Protein AF-A0A8I2BCW1-F1 (afdb_monomer)

Solvent-accessible surface area (backbone atoms only — not comparable to full-atom values): 5059 Å² total; per-residue (Å²): 134,85,76,57,66,65,61,54,48,44,51,50,25,54,53,48,24,40,54,22,32,44,50,25,45,56,21,57,77,67,67,44,91,59,30,64,61,27,36,51,49,27,52,48,28,32,61,78,42,66,46,81,62,25,72,62,55,39,41,51,55,42,24,74,77,39,60,87,50,50,87,44,47,67,57,51,51,48,51,35,54,48,51,28,59,76,68,76,47,81,75,44,126

Secondary structure (DSSP, 8-state):
-PPPHHHHHHHHHHHHHHHHHHHHHHHHHTT-TTHHHHHHHHHHHHHHTT--S-HHHHHHHHHHH-GGGGGGHHHHHHHHHHHHHHHT-----

pLDDT: mean 92.44, std 8.01, range [57.47, 98.38]

Structure (mmCIF, N/CA/C/O backbone):
data_AF-A0A8I2BCW1-F1
#
_entry.id   AF-A0A8I2BCW1-F1
#
loop_
_atom_site.group_PDB
_atom_site.id
_atom_site.type_symbol
_atom_site.label_atom_id
_atom_site.label_alt_id
_atom_site.label_comp_id
_atom_site.label_asym_id
_atom_site.label_entity_id
_atom_site.label_seq_id
_atom_site.pdbx_PDB_ins_code
_atom_site.Cartn_x
_atom_site.Cartn_y
_atom_site.Cartn_z
_atom_site.occupancy
_atom_site.B_iso_or_equiv
_atom_site.auth_seq_id
_atom_site.auth_comp_id
_atom_site.auth_asym_id
_atom_site.auth_atom_id
_atom_site.pdbx_PDB_model_num
ATOM 1 N N . MET A 1 1 ? 14.346 -8.081 -30.368 1.00 57.47 1 MET A N 1
ATOM 2 C CA . MET A 1 1 ? 14.786 -7.961 -28.961 1.00 57.47 1 MET A CA 1
ATOM 3 C C . MET A 1 1 ? 13.715 -8.589 -28.085 1.00 57.47 1 MET A C 1
ATOM 5 O O . MET A 1 1 ? 12.605 -8.074 -28.062 1.00 57.47 1 MET A O 1
ATOM 9 N N . GLN A 1 2 ? 14.002 -9.720 -27.444 1.00 76.38 2 GLN A N 1
ATOM 10 C CA . GLN A 1 2 ? 13.097 -10.313 -26.457 1.00 76.38 2 GLN A CA 1
ATOM 11 C C . GLN A 1 2 ? 13.336 -9.581 -25.133 1.00 76.38 2 GLN A C 1
ATOM 13 O O . GLN A 1 2 ? 14.482 -9.455 -24.708 1.00 76.38 2 GLN A O 1
ATOM 18 N N . ARG A 1 3 ? 12.285 -9.003 -24.542 1.00 79.56 3 ARG A N 1
ATOM 19 C CA . ARG A 1 3 ? 12.403 -8.348 -23.233 1.00 79.56 3 ARG A CA 1
ATOM 20 C C . ARG A 1 3 ? 12.625 -9.421 -22.172 1.00 79.56 3 ARG A C 1
ATOM 22 O O . ARG A 1 3 ? 12.001 -10.477 -22.251 1.00 79.56 3 ARG A O 1
ATOM 29 N N . ASP A 1 4 ? 13.491 -9.136 -21.205 1.00 90.50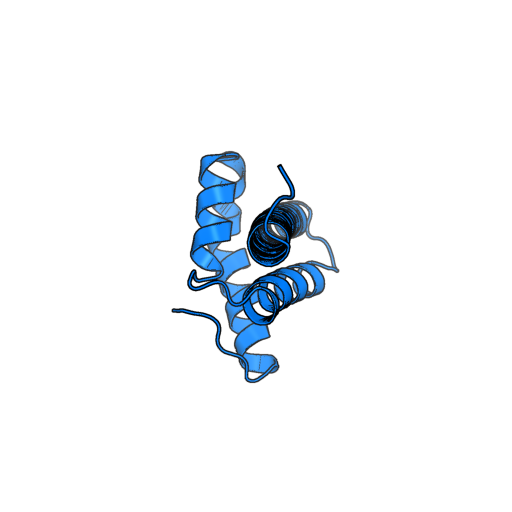 4 ASP A N 1
ATOM 30 C CA . ASP A 1 4 ? 13.695 -10.000 -20.044 1.00 90.50 4 ASP A CA 1
ATOM 31 C C . ASP A 1 4 ? 12.356 -10.183 -19.297 1.00 90.50 4 ASP A C 1
ATOM 33 O O . ASP A 1 4 ? 11.769 -9.186 -18.857 1.00 90.50 4 ASP A O 1
ATOM 37 N N . PRO A 1 5 ? 11.841 -11.422 -19.167 1.00 89.88 5 PRO A N 1
ATOM 38 C CA . PRO A 1 5 ? 10.593 -11.692 -18.461 1.00 89.88 5 PRO A CA 1
ATOM 39 C C . PRO A 1 5 ? 10.589 -11.176 -17.022 1.00 89.88 5 PRO A C 1
ATOM 41 O O . PRO A 1 5 ? 9.551 -10.708 -16.553 1.00 89.88 5 PRO A O 1
ATOM 44 N N . LYS A 1 6 ? 11.739 -11.207 -16.333 1.00 88.06 6 LYS A N 1
ATOM 45 C CA . LYS A 1 6 ? 11.838 -10.695 -14.966 1.00 88.06 6 LYS A CA 1
ATOM 46 C C . LYS A 1 6 ? 11.632 -9.185 -14.934 1.00 88.06 6 LYS A C 1
ATOM 48 O O . LYS A 1 6 ? 10.803 -8.708 -14.169 1.00 88.06 6 LYS A O 1
ATOM 53 N N . PHE A 1 7 ? 12.317 -8.451 -15.806 1.00 87.75 7 PHE A N 1
ATOM 54 C CA . PHE A 1 7 ? 12.151 -7.003 -15.920 1.00 87.75 7 PHE A CA 1
ATOM 55 C C . PHE A 1 7 ? 10.692 -6.596 -16.193 1.00 87.75 7 PHE A C 1
ATOM 57 O O . PHE A 1 7 ? 10.174 -5.670 -15.571 1.00 87.75 7 PHE A O 1
ATOM 64 N N . VAL A 1 8 ? 10.003 -7.309 -17.091 1.00 91.00 8 VAL A N 1
ATOM 65 C CA . VAL A 1 8 ? 8.584 -7.047 -17.390 1.00 91.00 8 VAL A CA 1
ATOM 66 C C . VAL A 1 8 ? 7.695 -7.337 -16.177 1.00 91.00 8 VAL A C 1
ATOM 68 O O . VAL A 1 8 ? 6.796 -6.551 -15.882 1.00 91.00 8 VAL A O 1
ATOM 71 N N . SER A 1 9 ? 7.956 -8.435 -15.463 1.00 91.00 9 SER A N 1
ATOM 72 C CA . SER A 1 9 ? 7.229 -8.798 -14.243 1.00 91.00 9 SER A CA 1
ATOM 73 C C . SER A 1 9 ? 7.426 -7.763 -13.134 1.00 91.00 9 SER A C 1
ATOM 75 O O . SER A 1 9 ? 6.450 -7.316 -12.538 1.00 91.00 9 SER A O 1
ATOM 77 N N . ASP A 1 10 ? 8.666 -7.342 -12.883 1.00 89.88 10 ASP A N 1
ATOM 78 C CA . ASP A 1 10 ? 8.989 -6.353 -11.852 1.00 89.88 10 ASP A CA 1
ATOM 79 C C . ASP A 1 10 ? 8.272 -5.023 -12.141 1.00 89.88 10 ASP A C 1
ATOM 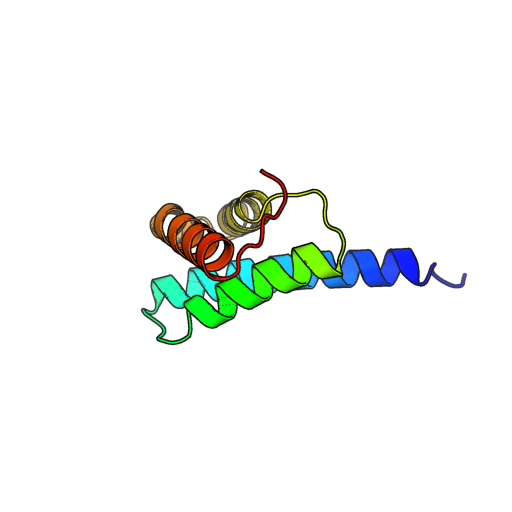81 O O . ASP A 1 10 ? 7.627 -4.466 -11.254 1.00 89.88 10 ASP A O 1
ATOM 85 N N . MET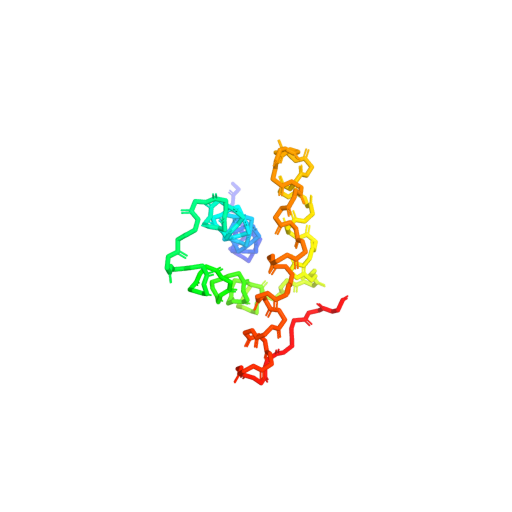 A 1 11 ? 8.282 -4.567 -13.402 1.00 91.44 11 MET A N 1
ATOM 86 C CA . MET A 1 11 ? 7.507 -3.396 -13.826 1.00 91.44 11 MET A CA 1
ATOM 87 C C . MET A 1 11 ? 6.004 -3.569 -13.586 1.00 91.44 11 MET A C 1
ATOM 89 O O . MET A 1 11 ? 5.352 -2.633 -13.125 1.00 91.44 11 MET A O 1
ATOM 93 N N . ALA A 1 12 ? 5.438 -4.735 -13.910 1.00 94.06 12 ALA A N 1
ATOM 94 C CA . ALA A 1 12 ? 4.014 -4.996 -13.721 1.00 94.06 12 ALA A CA 1
ATOM 95 C C . ALA A 1 12 ? 3.615 -4.906 -12.239 1.00 94.06 12 ALA A C 1
ATOM 97 O O . ALA A 1 12 ? 2.614 -4.266 -11.923 1.00 94.06 12 ALA A O 1
ATOM 98 N N . PHE A 1 13 ? 4.420 -5.468 -11.332 1.00 94.69 13 PHE A N 1
ATOM 99 C CA . PHE A 1 13 ? 4.176 -5.363 -9.891 1.00 94.69 13 PHE A CA 1
ATOM 100 C C . PHE A 1 13 ? 4.344 -3.937 -9.362 1.00 94.69 13 PHE A C 1
ATOM 102 O O . PHE A 1 13 ? 3.535 -3.504 -8.544 1.00 94.69 13 PHE A O 1
ATOM 109 N N . THR A 1 14 ? 5.323 -3.174 -9.859 1.00 94.00 14 THR A N 1
ATOM 110 C CA . THR A 1 14 ? 5.455 -1.749 -9.518 1.00 94.00 14 THR A CA 1
ATOM 111 C C . THR A 1 14 ? 4.202 -0.965 -9.926 1.00 94.00 14 THR A C 1
ATOM 113 O O . THR A 1 14 ? 3.664 -0.206 -9.120 1.00 94.00 14 THR A O 1
ATOM 116 N N . TRP A 1 15 ? 3.693 -1.167 -11.146 1.00 95.19 15 TRP A N 1
ATOM 117 C CA . TRP A 1 15 ? 2.458 -0.518 -11.603 1.00 95.19 15 TRP A CA 1
ATOM 118 C C . TRP A 1 15 ? 1.235 -0.960 -10.798 1.00 95.19 15 TRP A C 1
ATOM 120 O O . TRP A 1 15 ? 0.422 -0.119 -10.424 1.00 95.19 15 TRP A O 1
ATOM 130 N N . ALA A 1 16 ? 1.128 -2.248 -10.476 1.00 96.69 16 ALA A N 1
ATOM 131 C CA . ALA A 1 16 ? 0.045 -2.771 -9.652 1.00 96.69 16 ALA A CA 1
ATOM 132 C C . ALA A 1 16 ? 0.050 -2.161 -8.239 1.00 96.69 16 ALA A C 1
ATOM 134 O O . ALA A 1 16 ? -1.006 -1.779 -7.736 1.00 96.69 16 ALA A O 1
ATOM 135 N N . ALA A 1 17 ? 1.228 -1.983 -7.630 1.00 96.69 17 ALA A N 1
ATOM 136 C CA . ALA A 1 17 ? 1.370 -1.298 -6.347 1.00 96.69 17 ALA A CA 1
ATOM 137 C C . ALA A 1 17 ? 0.924 0.174 -6.428 1.00 96.69 17 ALA A C 1
ATOM 139 O O . ALA A 1 17 ? 0.190 0.639 -5.557 1.00 96.69 17 ALA A O 1
ATOM 140 N N . PHE A 1 18 ? 1.276 0.897 -7.497 1.00 96.44 18 PHE A N 1
ATOM 141 C CA . PHE A 1 18 ? 0.761 2.253 -7.721 1.00 96.44 18 PHE A CA 1
ATOM 142 C C . PHE A 1 18 ? -0.762 2.287 -7.858 1.00 96.44 18 PHE A C 1
ATOM 144 O O . PHE A 1 18 ? -1.419 3.086 -7.194 1.00 96.44 18 PHE A O 1
ATOM 151 N N . SER A 1 19 ? -1.338 1.392 -8.660 1.00 96.75 19 SER A N 1
ATOM 152 C CA . SER A 1 19 ? -2.791 1.313 -8.828 1.00 96.75 19 SER A CA 1
ATOM 153 C C . SER A 1 19 ? -3.510 0.950 -7.527 1.00 96.75 19 SER A C 1
ATOM 155 O O . SER A 1 19 ? -4.585 1.484 -7.255 1.00 96.75 19 SER A O 1
ATOM 157 N N . ALA A 1 20 ? -2.927 0.084 -6.695 1.00 97.56 20 ALA A N 1
ATOM 158 C CA . ALA A 1 20 ? -3.477 -0.248 -5.384 1.00 97.56 20 ALA A CA 1
ATOM 159 C C . ALA A 1 20 ? -3.418 0.951 -4.422 1.00 97.56 20 ALA A C 1
ATOM 161 O O . ALA A 1 20 ? -4.418 1.250 -3.771 1.00 97.56 20 ALA A O 1
ATOM 162 N N . ALA A 1 21 ? -2.300 1.686 -4.383 1.00 98.06 21 ALA A N 1
ATOM 163 C CA . ALA A 1 21 ? -2.159 2.896 -3.570 1.00 98.06 21 ALA A CA 1
ATOM 164 C C . ALA A 1 21 ? -3.144 4.001 -3.991 1.00 98.06 21 ALA A C 1
ATOM 166 O O . ALA A 1 21 ? -3.796 4.615 -3.143 1.00 98.06 21 ALA A O 1
ATOM 167 N N . GLU A 1 22 ? -3.314 4.213 -5.296 1.00 98.00 22 GLU A N 1
ATOM 168 C CA . GLU A 1 22 ? -4.325 5.119 -5.842 1.00 98.00 22 GLU A CA 1
ATOM 169 C C . GLU A 1 22 ? -5.734 4.683 -5.448 1.00 98.00 22 GLU A C 1
ATOM 171 O O . GLU A 1 22 ? -6.493 5.462 -4.866 1.00 98.00 22 GLU A O 1
ATOM 176 N N . THR A 1 23 ? -6.077 3.420 -5.688 1.00 97.69 23 THR A N 1
ATOM 177 C CA . THR A 1 23 ? -7.412 2.900 -5.375 1.00 97.69 23 THR A CA 1
ATOM 178 C C . THR A 1 23 ? -7.712 2.980 -3.878 1.00 97.69 23 THR A C 1
ATOM 180 O O . THR A 1 23 ? -8.835 3.321 -3.504 1.00 97.69 23 THR A O 1
ATOM 183 N N . LEU A 1 24 ? -6.715 2.749 -3.019 1.00 98.31 24 LEU A N 1
ATOM 184 C CA . LEU A 1 24 ? -6.813 2.931 -1.573 1.00 98.31 24 LEU A CA 1
ATOM 185 C C . LEU A 1 24 ? -7.158 4.384 -1.216 1.00 98.31 24 LEU A C 1
ATOM 187 O O . LEU A 1 24 ? -8.160 4.626 -0.545 1.00 98.31 24 LEU A O 1
ATOM 191 N N . LEU A 1 25 ? -6.381 5.355 -1.703 1.00 98.31 25 LEU A N 1
ATOM 192 C CA . LEU A 1 25 ? -6.592 6.780 -1.419 1.00 98.31 25 LEU A CA 1
ATOM 193 C C . LEU A 1 25 ? -7.968 7.270 -1.902 1.00 98.31 25 LEU A C 1
ATOM 195 O O . LEU A 1 25 ? -8.686 7.952 -1.167 1.00 98.31 25 LEU A O 1
ATOM 199 N N . HIS A 1 26 ? -8.380 6.869 -3.106 1.00 97.62 26 HIS A N 1
ATOM 200 C CA . HIS A 1 26 ? -9.718 7.159 -3.635 1.00 97.62 26 HIS A CA 1
ATOM 201 C C . HIS A 1 26 ? -10.834 6.384 -2.927 1.00 97.62 26 HIS A C 1
ATOM 203 O O . HIS A 1 26 ? -11.994 6.803 -2.930 1.00 97.62 26 HIS A O 1
ATOM 209 N N . GLY A 1 27 ? -10.523 5.219 -2.367 1.00 97.62 27 GLY A N 1
ATOM 210 C CA . GLY A 1 27 ? -11.425 4.446 -1.523 1.00 97.62 27 GLY A CA 1
ATOM 211 C C . GLY A 1 27 ? -11.732 5.200 -0.235 1.00 97.62 27 GLY A C 1
ATOM 212 O O . GLY A 1 27 ? -12.903 5.392 0.091 1.00 97.62 27 GLY A O 1
ATOM 213 N N . ILE A 1 28 ? -10.695 5.721 0.427 1.00 97.69 28 ILE A N 1
ATOM 214 C CA . ILE A 1 28 ? -10.817 6.536 1.644 1.00 97.69 28 ILE A CA 1
ATOM 215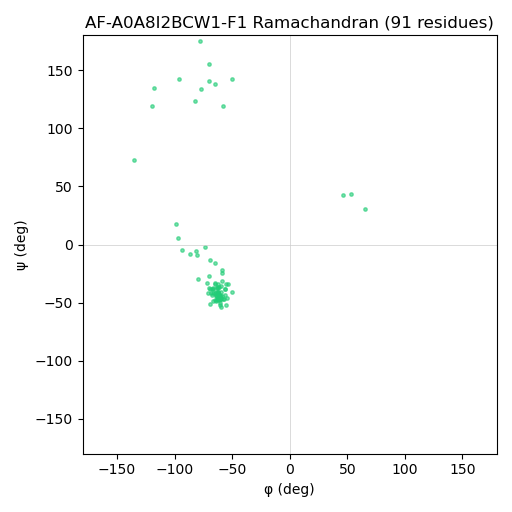 C C . ILE A 1 28 ? -11.606 7.814 1.359 1.00 97.69 28 ILE A C 1
ATOM 217 O O . ILE A 1 28 ? -12.557 8.119 2.081 1.00 97.69 28 ILE A O 1
ATOM 221 N N . SER A 1 29 ? -11.268 8.538 0.285 1.00 97.00 29 SER A N 1
ATOM 222 C CA . SER A 1 29 ? -11.930 9.808 -0.051 1.00 97.00 29 SER A CA 1
ATOM 223 C C . SER A 1 29 ? -13.439 9.657 -0.257 1.00 97.00 29 SER A C 1
ATOM 225 O O . SER A 1 29 ? -14.215 10.549 0.090 1.00 97.00 29 SER A O 1
ATOM 227 N N . ARG A 1 30 ? -13.865 8.491 -0.753 1.00 96.19 30 ARG A N 1
ATOM 228 C CA . ARG A 1 30 ? -15.268 8.131 -0.993 1.00 96.19 30 ARG A CA 1
ATOM 229 C C . ARG A 1 30 ? -15.897 7.304 0.130 1.00 96.19 30 ARG A C 1
ATOM 231 O O . ARG A 1 30 ? -17.040 6.880 -0.020 1.00 96.19 30 ARG A O 1
ATOM 238 N N . LYS A 1 31 ? -15.187 7.080 1.242 1.00 93.38 31 LYS A N 1
ATOM 239 C CA . LYS A 1 31 ? -15.629 6.244 2.376 1.00 93.38 31 LYS A CA 1
ATOM 240 C C . LYS A 1 31 ? -16.069 4.838 1.941 1.00 93.38 31 LYS A C 1
ATOM 242 O O . LYS A 1 31 ? -17.099 4.328 2.377 1.00 93.38 31 LYS A O 1
ATOM 247 N N . SER A 1 32 ? -15.302 4.223 1.046 1.00 94.50 32 SER A N 1
ATOM 248 C CA . SER A 1 32 ? -15.560 2.870 0.557 1.00 94.50 32 SER A CA 1
ATOM 249 C C . SER A 1 32 ? -15.426 1.837 1.678 1.00 94.50 32 SER A C 1
ATOM 251 O O . SER A 1 32 ? -14.454 1.853 2.433 1.00 94.50 32 SER A O 1
ATOM 253 N N . ALA A 1 33 ? -16.346 0.872 1.720 1.00 91.88 33 ALA A N 1
ATOM 254 C CA . ALA A 1 33 ? -16.264 -0.278 2.622 1.00 91.88 33 ALA A CA 1
ATOM 255 C C . ALA A 1 33 ? -15.133 -1.263 2.259 1.00 91.88 33 ALA A C 1
ATOM 257 O O . ALA A 1 33 ? -14.797 -2.117 3.065 1.00 91.88 33 ALA A O 1
ATOM 258 N N . LYS A 1 34 ? -14.541 -1.143 1.062 1.00 92.69 34 LYS A N 1
ATOM 259 C CA . LYS A 1 34 ? -13.466 -2.024 0.558 1.00 92.69 34 LYS A CA 1
ATOM 260 C C . LYS A 1 34 ? -12.065 -1.434 0.716 1.00 92.69 34 LYS A C 1
ATOM 262 O O . LYS A 1 34 ? -11.142 -1.792 -0.004 1.00 92.69 34 LYS A O 1
ATOM 267 N N . THR A 1 35 ? -11.920 -0.431 1.574 1.00 93.19 35 THR A N 1
ATOM 268 C CA . THR A 1 35 ? -10.642 0.271 1.739 1.00 93.19 35 THR A CA 1
ATOM 269 C C . THR A 1 35 ? -9.556 -0.668 2.273 1.00 93.19 35 THR A C 1
ATOM 271 O O . THR A 1 35 ? -8.425 -0.612 1.798 1.00 93.19 35 THR A O 1
ATOM 274 N N . ASP A 1 36 ? -9.931 -1.580 3.170 1.00 94.00 36 ASP A N 1
ATOM 275 C CA . ASP A 1 36 ? -9.046 -2.617 3.706 1.00 94.00 36 ASP A CA 1
ATOM 276 C C . ASP A 1 36 ? -8.552 -3.573 2.607 1.00 94.00 36 ASP A C 1
ATOM 278 O O . ASP A 1 36 ? -7.345 -3.763 2.475 1.00 94.00 36 ASP A O 1
ATOM 282 N N . ASP A 1 37 ? -9.446 -4.050 1.729 1.00 94.75 37 ASP A N 1
ATOM 283 C CA . ASP A 1 37 ? -9.085 -4.913 0.591 1.00 94.75 37 ASP A CA 1
ATOM 284 C C . ASP A 1 37 ? -8.030 -4.257 -0.325 1.00 94.75 37 ASP A C 1
ATOM 286 O O . ASP A 1 37 ? -7.121 -4.914 -0.831 1.00 94.75 37 ASP A O 1
ATOM 290 N N . HIS A 1 38 ? -8.123 -2.941 -0.556 1.00 95.94 38 HIS A N 1
ATOM 291 C CA . HIS A 1 38 ? -7.141 -2.227 -1.380 1.00 95.94 38 HIS A CA 1
ATOM 292 C C . HIS A 1 38 ? -5.786 -2.075 -0.680 1.00 95.94 38 HIS A C 1
ATOM 294 O O . HIS A 1 38 ? -4.747 -2.099 -1.344 1.00 95.94 38 HIS A O 1
ATOM 300 N N . ALA A 1 39 ? -5.781 -1.926 0.647 1.00 96.44 39 ALA A N 1
ATOM 301 C CA . ALA A 1 39 ? -4.548 -1.940 1.426 1.00 96.44 39 ALA A CA 1
ATOM 302 C C . ALA A 1 39 ? -3.885 -3.324 1.385 1.00 96.44 39 ALA A C 1
ATOM 304 O O . ALA A 1 39 ? -2.664 -3.405 1.238 1.00 96.44 39 ALA A O 1
ATOM 305 N N . ASP A 1 40 ? -4.676 -4.397 1.426 1.00 95.81 40 ASP A N 1
ATOM 306 C CA . ASP A 1 40 ? -4.176 -5.762 1.269 1.00 95.81 40 ASP A CA 1
ATOM 307 C C . ASP A 1 40 ? -3.553 -6.007 -0.102 1.00 95.81 40 ASP A C 1
ATOM 309 O O . ASP A 1 40 ? -2.444 -6.537 -0.174 1.00 95.81 40 ASP A O 1
ATOM 313 N N . LEU A 1 41 ? -4.193 -5.540 -1.178 1.00 96.00 41 LEU A N 1
ATOM 314 C CA . LEU A 1 41 ? -3.628 -5.624 -2.527 1.00 96.00 41 LEU A CA 1
ATOM 315 C C . LEU A 1 41 ? -2.293 -4.880 -2.642 1.00 96.00 41 LEU A C 1
ATOM 317 O O . LEU A 1 41 ? -1.361 -5.378 -3.273 1.00 96.00 41 LEU A O 1
ATOM 321 N N . LEU A 1 42 ? -2.176 -3.700 -2.023 1.00 96.94 42 LEU A N 1
ATOM 322 C CA . LEU A 1 42 ? -0.913 -2.966 -1.992 1.00 96.94 42 LEU A CA 1
ATOM 323 C C . LEU A 1 42 ? 0.180 -3.791 -1.299 1.00 96.94 42 LEU A C 1
ATOM 325 O O . LEU A 1 42 ? 1.283 -3.900 -1.827 1.00 96.94 42 LEU A O 1
ATOM 329 N N . ILE A 1 43 ? -0.119 -4.405 -0.153 1.00 95.31 43 ILE A N 1
ATOM 330 C CA . ILE A 1 43 ? 0.827 -5.278 0.559 1.00 95.31 43 ILE A CA 1
ATOM 331 C C . ILE A 1 43 ? 1.226 -6.471 -0.322 1.00 95.31 43 ILE A C 1
ATOM 333 O O . ILE A 1 43 ? 2.418 -6.750 -0.467 1.00 95.31 43 ILE A O 1
ATOM 337 N N . ASP A 1 44 ? 0.256 -7.126 -0.959 1.00 94.62 44 ASP A N 1
ATOM 338 C CA . ASP A 1 44 ? 0.475 -8.317 -1.783 1.00 94.62 44 ASP A CA 1
ATOM 339 C C . ASP A 1 44 ? 1.383 -8.030 -2.978 1.00 94.62 44 ASP A C 1
ATOM 341 O O . ASP A 1 44 ? 2.346 -8.761 -3.216 1.00 94.62 44 ASP A O 1
ATOM 345 N N . PHE A 1 45 ? 1.139 -6.940 -3.712 1.00 94.75 45 PHE A N 1
ATOM 346 C CA . PHE A 1 45 ? 1.973 -6.589 -4.862 1.00 94.75 45 PHE A CA 1
ATOM 347 C C . PHE A 1 45 ? 3.408 -6.251 -4.464 1.00 94.75 45 PHE A C 1
ATOM 349 O O . PHE A 1 45 ? 4.338 -6.582 -5.203 1.00 94.75 45 PHE A O 1
ATOM 356 N N . LEU A 1 46 ? 3.612 -5.650 -3.290 1.00 93.25 46 LEU A N 1
ATOM 357 C CA . LEU A 1 46 ? 4.952 -5.361 -2.785 1.00 93.25 46 LEU A CA 1
ATOM 358 C C . LEU A 1 46 ? 5.689 -6.628 -2.356 1.00 93.25 46 LEU A C 1
ATOM 360 O O . LEU A 1 46 ? 6.871 -6.776 -2.667 1.00 93.25 46 LEU A O 1
ATOM 364 N N . GLN A 1 47 ? 5.001 -7.555 -1.689 1.00 90.81 47 GLN A N 1
ATOM 365 C CA . GLN A 1 47 ? 5.597 -8.821 -1.270 1.00 90.81 47 GLN A CA 1
ATOM 366 C C . GLN A 1 47 ? 5.905 -9.740 -2.451 1.00 90.81 47 GLN A C 1
ATOM 368 O O . GLN A 1 47 ? 7.030 -10.219 -2.580 1.00 90.81 47 GLN A O 1
ATOM 373 N N . VAL A 1 48 ? 4.924 -9.978 -3.325 1.00 89.06 48 VAL A N 1
ATOM 374 C CA . VAL A 1 48 ? 5.074 -10.892 -4.467 1.00 89.06 48 VAL A CA 1
ATOM 375 C C . VAL A 1 48 ? 6.030 -10.307 -5.503 1.00 89.06 48 VAL A C 1
ATOM 377 O O . VAL A 1 48 ? 6.861 -11.025 -6.056 1.00 89.06 48 VAL A O 1
ATOM 380 N N . GLY A 1 49 ? 5.969 -8.992 -5.722 1.00 84.62 49 GLY A N 1
ATOM 381 C CA . GLY A 1 49 ? 6.882 -8.277 -6.607 1.00 84.62 49 GLY A CA 1
ATOM 382 C C . GLY A 1 49 ? 8.292 -8.086 -6.049 1.00 84.62 49 GLY A C 1
ATOM 383 O O . GLY A 1 49 ? 9.114 -7.491 -6.744 1.00 84.62 49 GLY A O 1
ATOM 384 N N . ASN A 1 50 ? 8.565 -8.539 -4.816 1.00 82.50 50 ASN A N 1
ATOM 385 C CA . ASN A 1 50 ? 9.825 -8.343 -4.093 1.00 82.50 50 ASN A CA 1
ATOM 386 C C . ASN A 1 50 ? 10.334 -6.889 -4.171 1.00 82.50 50 ASN A C 1
ATOM 388 O O . ASN A 1 50 ? 11.511 -6.626 -4.432 1.00 82.50 50 ASN A O 1
ATOM 392 N N . GLN A 1 51 ? 9.413 -5.938 -4.013 1.00 74.75 51 GLN A N 1
ATOM 393 C CA . GLN A 1 51 ? 9.714 -4.514 -4.109 1.00 74.75 51 GLN A CA 1
ATOM 394 C C . GLN A 1 51 ? 10.401 -4.068 -2.811 1.00 74.75 51 GLN A C 1
ATOM 396 O O . GLN A 1 51 ? 9.953 -4.389 -1.711 1.00 74.75 51 GLN A O 1
ATOM 401 N N . LEU A 1 52 ? 11.496 -3.314 -2.929 1.00 77.62 52 LEU A N 1
ATOM 402 C CA . LEU A 1 52 ? 12.303 -2.873 -1.781 1.00 77.62 52 LEU A CA 1
ATOM 403 C C . LEU A 1 52 ? 11.723 -1.634 -1.080 1.00 77.62 52 LEU A C 1
ATOM 405 O O . LEU A 1 52 ? 12.256 -1.179 -0.071 1.00 77.62 52 LEU A O 1
ATOM 409 N N . GLN A 1 53 ? 10.665 -1.059 -1.641 1.00 88.62 53 GLN A N 1
ATOM 410 C CA . GLN A 1 53 ? 10.084 0.210 -1.237 1.00 88.62 53 GLN A CA 1
ATOM 411 C C . GLN A 1 53 ? 8.907 -0.036 -0.296 1.00 88.62 53 GLN A C 1
ATOM 413 O O . GLN A 1 53 ? 8.132 -0.979 -0.470 1.00 88.62 53 GLN A O 1
ATOM 418 N N . SER A 1 54 ? 8.767 0.826 0.708 1.00 92.69 54 SER A N 1
ATOM 419 C CA . SER A 1 54 ? 7.666 0.736 1.662 1.00 92.69 54 SER A CA 1
ATOM 420 C C . SER A 1 54 ? 6.332 1.116 1.003 1.00 92.69 54 SER A C 1
ATOM 422 O O . SER A 1 54 ? 6.315 1.899 0.052 1.00 92.69 54 SER A O 1
ATOM 424 N N . PRO A 1 55 ? 5.183 0.642 1.514 1.00 94.94 55 PRO A N 1
ATOM 425 C CA . PRO A 1 55 ? 3.875 1.089 1.031 1.00 94.94 55 PRO A CA 1
ATOM 426 C C . PRO A 1 55 ? 3.711 2.617 1.045 1.00 94.94 55 PRO A C 1
ATOM 428 O O . PRO A 1 55 ? 3.086 3.185 0.150 1.00 94.94 55 PRO A O 1
ATOM 431 N N . ALA A 1 56 ? 4.327 3.291 2.025 1.00 96.31 56 ALA A N 1
ATOM 432 C CA . ALA A 1 56 ? 4.318 4.747 2.135 1.00 96.31 56 ALA A CA 1
ATOM 433 C C . ALA A 1 56 ? 4.936 5.432 0.906 1.00 96.31 56 ALA A C 1
ATOM 435 O O . ALA A 1 56 ? 4.408 6.446 0.464 1.00 96.31 56 ALA A O 1
ATOM 436 N N . TYR A 1 57 ? 5.980 4.853 0.301 1.00 96.69 57 TYR A N 1
ATOM 437 C CA . TYR A 1 57 ? 6.566 5.378 -0.935 1.00 96.69 57 TYR A CA 1
ATOM 438 C C . TYR A 1 57 ? 5.530 5.476 -2.064 1.00 96.69 57 TYR A C 1
ATOM 440 O O . TYR A 1 57 ? 5.418 6.513 -2.714 1.00 96.69 57 TYR A O 1
ATOM 448 N N . PHE A 1 58 ? 4.741 4.421 -2.283 1.00 97.25 58 PHE A N 1
ATOM 449 C CA . PHE A 1 58 ? 3.738 4.386 -3.354 1.00 97.25 58 PHE A CA 1
ATOM 450 C C . PHE A 1 58 ? 2.568 5.331 -3.073 1.00 97.25 58 PHE A C 1
ATOM 452 O O . PHE A 1 58 ? 2.083 6.002 -3.987 1.00 97.25 58 PHE A O 1
ATOM 459 N N . ILE A 1 59 ? 2.155 5.434 -1.807 1.00 97.94 59 ILE A N 1
ATOM 460 C CA . ILE A 1 59 ? 1.146 6.402 -1.356 1.00 97.94 59 ILE A CA 1
ATOM 461 C C . ILE A 1 59 ? 1.628 7.833 -1.628 1.00 97.94 59 ILE A C 1
ATOM 463 O O . ILE A 1 59 ? 0.916 8.612 -2.260 1.00 97.94 59 ILE A O 1
ATOM 467 N N . ASP A 1 60 ? 2.851 8.163 -1.218 1.00 98.06 60 ASP A N 1
ATOM 468 C CA . ASP A 1 60 ? 3.417 9.507 -1.356 1.00 98.06 60 ASP A CA 1
ATOM 469 C C . ASP A 1 60 ? 3.576 9.900 -2.822 1.00 98.06 60 ASP A C 1
ATOM 471 O O . ASP A 1 60 ? 3.161 10.983 -3.228 1.00 98.06 60 ASP A O 1
ATOM 475 N N . LYS A 1 61 ? 4.078 8.984 -3.650 1.00 97.62 61 LYS A N 1
ATOM 476 C CA . LYS A 1 61 ? 4.190 9.190 -5.096 1.00 97.62 61 LYS A CA 1
ATOM 477 C C . LYS A 1 61 ? 2.843 9.335 -5.797 1.00 97.62 61 LYS A C 1
ATOM 479 O O . LYS A 1 61 ? 2.728 10.121 -6.734 1.00 97.62 61 LYS A O 1
ATOM 484 N N . THR A 1 62 ? 1.808 8.649 -5.326 1.00 97.00 62 THR A N 1
ATOM 485 C CA . THR A 1 62 ? 0.448 8.856 -5.837 1.00 97.00 62 THR A CA 1
ATOM 486 C C . THR A 1 62 ? -0.066 10.253 -5.484 1.00 97.00 62 THR A C 1
ATOM 488 O O . THR A 1 62 ? -0.651 10.932 -6.326 1.00 97.00 62 THR A O 1
ATOM 491 N N . ILE A 1 63 ? 0.198 10.724 -4.263 1.00 98.19 63 ILE A N 1
ATOM 492 C CA . ILE A 1 63 ? -0.175 12.073 -3.821 1.00 98.19 63 ILE A CA 1
ATOM 493 C C . ILE A 1 63 ? 0.603 13.147 -4.590 1.00 98.19 63 ILE A C 1
ATOM 495 O O . ILE A 1 63 ? 0.022 14.172 -4.931 1.00 98.19 63 ILE A O 1
ATOM 499 N N . GLU A 1 64 ? 1.880 12.927 -4.918 1.00 97.50 64 GLU A N 1
ATOM 500 C CA . GLU A 1 64 ? 2.645 13.846 -5.777 1.00 97.50 64 GLU A CA 1
ATOM 501 C C . GLU A 1 64 ? 1.948 14.070 -7.133 1.00 97.50 64 GLU A C 1
ATOM 503 O O . GLU A 1 64 ? 1.919 15.196 -7.630 1.00 97.50 64 GLU A O 1
ATOM 508 N N . LEU A 1 65 ? 1.343 13.023 -7.706 1.00 95.44 65 LEU A N 1
ATOM 509 C CA . LEU A 1 65 ? 0.587 13.101 -8.962 1.00 95.44 65 LEU A CA 1
ATOM 510 C C . LEU A 1 65 ? -0.830 13.668 -8.778 1.00 95.44 65 LEU A C 1
ATOM 512 O O . LEU A 1 65 ? -1.378 14.278 -9.696 1.00 95.44 65 LEU A O 1
ATOM 516 N N . GLN A 1 66 ? -1.437 13.462 -7.608 1.00 95.69 66 GLN A N 1
ATOM 517 C CA . GLN A 1 66 ? -2.813 13.851 -7.289 1.00 95.69 66 GLN A CA 1
ATOM 518 C C . GLN A 1 66 ? -2.876 14.506 -5.905 1.00 95.69 66 GLN A C 1
ATOM 520 O O . GLN A 1 66 ? -3.381 13.938 -4.936 1.00 95.69 66 GLN A O 1
ATOM 525 N N . SER A 1 67 ? -2.377 15.739 -5.812 1.00 97.00 67 SER A N 1
ATOM 526 C CA . SER A 1 67 ? -2.151 16.439 -4.535 1.00 97.00 67 SER A CA 1
ATOM 527 C C . SER A 1 67 ? -3.402 16.629 -3.673 1.00 97.00 67 SER A C 1
ATOM 529 O O . SER A 1 67 ? -3.304 16.707 -2.448 1.00 97.00 67 SER A O 1
ATOM 531 N N . TRP A 1 68 ? -4.592 16.634 -4.276 1.00 96.75 68 TRP A N 1
ATOM 532 C CA . TRP A 1 68 ? -5.865 16.701 -3.554 1.00 96.75 68 TRP A CA 1
ATOM 533 C C . TRP A 1 68 ? -6.133 15.470 -2.671 1.00 96.75 68 TRP A C 1
ATOM 535 O O . TRP A 1 68 ? -6.973 15.544 -1.776 1.00 96.75 68 TRP A O 1
ATOM 545 N N . LEU A 1 69 ? -5.407 14.363 -2.874 1.00 97.81 69 LEU A N 1
ATOM 546 C CA . LEU A 1 69 ? -5.475 13.167 -2.032 1.00 97.81 69 LEU A CA 1
ATOM 547 C C . LEU A 1 69 ? -4.656 13.283 -0.737 1.00 97.81 69 LEU A C 1
ATOM 549 O O . LEU A 1 69 ? -4.791 12.433 0.144 1.00 97.81 69 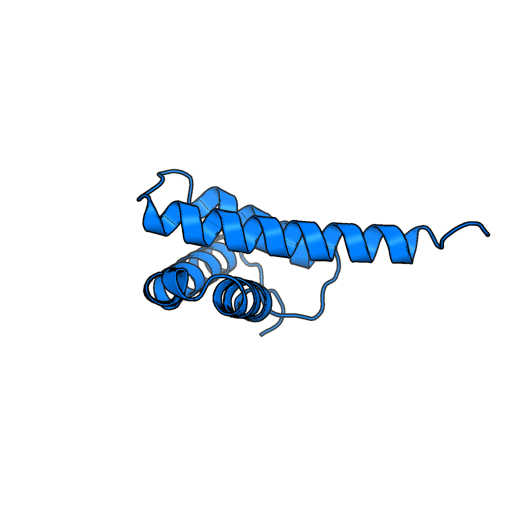LEU A O 1
ATOM 553 N N . MET A 1 70 ? -3.844 14.336 -0.580 1.00 98.12 70 MET A N 1
ATOM 554 C CA . MET A 1 70 ? -2.999 14.550 0.603 1.00 98.12 70 MET A CA 1
ATOM 555 C C . MET A 1 70 ? -3.743 14.433 1.951 1.00 98.12 70 MET A C 1
ATOM 557 O O . MET A 1 70 ? -3.194 13.808 2.863 1.00 98.12 70 MET A O 1
ATOM 561 N N . PRO A 1 71 ? -4.984 14.938 2.122 1.00 98.38 71 PRO A N 1
ATOM 562 C CA . PRO A 1 71 ? -5.720 14.790 3.381 1.00 98.38 71 PRO A CA 1
ATOM 563 C C . PRO A 1 71 ? -5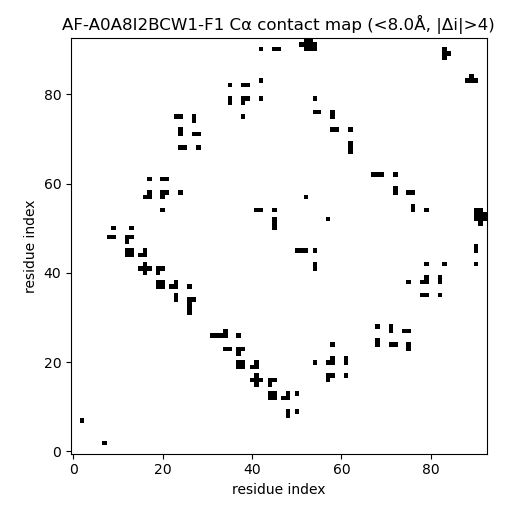.956 13.332 3.811 1.00 98.38 71 PRO A C 1
ATOM 565 O O . PRO A 1 71 ? -6.153 13.071 4.994 1.00 98.38 71 PRO A O 1
ATOM 568 N N . TYR A 1 72 ? -5.914 12.377 2.876 1.00 98.31 72 TYR A N 1
ATOM 569 C CA . TYR A 1 72 ? -6.167 10.955 3.133 1.00 98.31 72 TYR A CA 1
ATOM 570 C C . TYR A 1 72 ? -4.893 10.153 3.426 1.00 98.31 72 TYR A C 1
ATOM 572 O O . TYR A 1 72 ? -4.975 8.978 3.780 1.00 98.31 72 TYR A O 1
ATOM 580 N N . ARG A 1 73 ? -3.714 10.782 3.331 1.00 98.00 73 ARG A N 1
ATOM 581 C CA . ARG A 1 73 ? -2.409 10.131 3.511 1.00 98.00 73 ARG A CA 1
ATOM 582 C C . ARG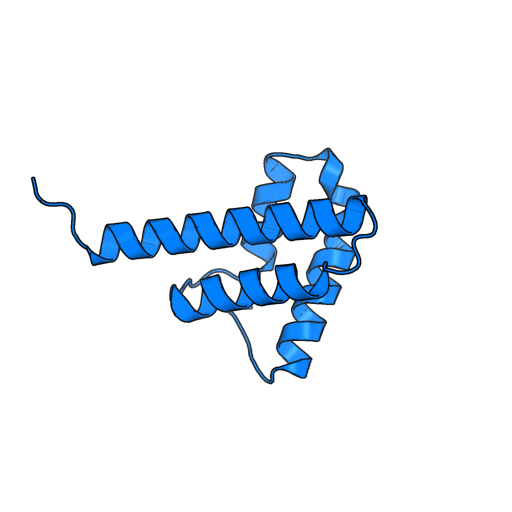 A 1 73 ? -2.275 9.411 4.851 1.00 98.00 73 ARG A C 1
ATOM 584 O O . ARG A 1 73 ? -1.880 8.251 4.894 1.00 98.00 73 ARG A O 1
ATOM 591 N N . ALA A 1 74 ? -2.567 10.113 5.947 1.00 97.88 74 ALA A N 1
ATOM 592 C CA . ALA A 1 74 ? -2.377 9.581 7.296 1.00 97.88 74 ALA A CA 1
ATOM 593 C C . ALA A 1 74 ? -3.261 8.352 7.545 1.00 97.88 74 ALA A C 1
ATOM 595 O O . ALA A 1 74 ? -2.799 7.363 8.108 1.00 97.88 74 ALA A O 1
ATOM 596 N N . GLU A 1 75 ? -4.504 8.399 7.063 1.00 98.12 75 GLU A N 1
ATOM 597 C CA . GLU A 1 75 ? -5.443 7.286 7.169 1.00 98.12 75 GLU A CA 1
ATOM 598 C C . GLU A 1 75 ? -5.012 6.099 6.301 1.00 98.12 75 GLU A C 1
ATOM 600 O O . GLU A 1 75 ? -5.016 4.970 6.780 1.00 98.12 75 GLU A O 1
ATOM 605 N N . ALA A 1 76 ? -4.544 6.340 5.071 1.00 98.00 76 ALA A N 1
ATOM 606 C CA . ALA A 1 76 ? -4.014 5.283 4.207 1.00 98.00 76 ALA A CA 1
ATOM 607 C C . ALA A 1 76 ? -2.837 4.547 4.864 1.00 98.00 76 ALA A C 1
ATOM 609 O O . ALA A 1 76 ? -2.823 3.318 4.916 1.00 98.00 76 ALA A O 1
ATOM 610 N N . ILE A 1 77 ? -1.881 5.293 5.429 1.00 97.75 77 ILE A N 1
ATOM 611 C CA . ILE A 1 77 ? -0.740 4.716 6.154 1.00 97.75 77 ILE A CA 1
ATOM 612 C C . ILE A 1 77 ? -1.216 3.917 7.371 1.00 97.75 77 ILE A C 1
ATOM 614 O O . ILE A 1 77 ? -0.729 2.811 7.605 1.00 97.75 77 ILE A O 1
ATOM 618 N N . ARG A 1 78 ? -2.179 4.450 8.133 1.00 97.31 78 ARG A N 1
ATOM 619 C CA . ARG A 1 78 ? -2.741 3.778 9.310 1.00 97.31 78 ARG A CA 1
ATOM 620 C C . ARG A 1 78 ? -3.395 2.445 8.939 1.00 97.31 78 ARG A C 1
ATOM 622 O O . ARG A 1 78 ? -3.136 1.451 9.612 1.00 97.31 78 ARG A O 1
ATOM 629 N N . ILE A 1 79 ? -4.209 2.421 7.883 1.00 97.38 79 ILE A N 1
ATOM 630 C CA . ILE A 1 79 ? -4.891 1.210 7.405 1.00 97.38 79 ILE A CA 1
ATOM 631 C C . ILE A 1 79 ? -3.867 0.166 6.957 1.00 97.38 79 ILE A C 1
ATOM 633 O O . ILE A 1 79 ? -3.933 -0.977 7.398 1.00 97.38 79 ILE A O 1
ATOM 637 N N . VAL A 1 80 ? -2.865 0.554 6.164 1.00 97.00 80 VAL A N 1
ATOM 638 C CA . VAL A 1 80 ? -1.817 -0.380 5.723 1.00 97.00 80 VAL A CA 1
ATOM 639 C C . VAL A 1 80 ? -1.045 -0.960 6.910 1.00 97.00 80 VAL A C 1
ATOM 641 O O . VAL A 1 80 ? -0.852 -2.171 6.980 1.00 97.00 80 VAL A O 1
ATOM 644 N N . ALA A 1 81 ? -0.647 -0.128 7.876 1.00 95.19 81 ALA A N 1
ATOM 645 C CA . ALA A 1 81 ? 0.056 -0.592 9.071 1.00 95.19 81 ALA A CA 1
ATOM 646 C C . ALA A 1 81 ? -0.804 -1.552 9.915 1.00 95.19 81 ALA A C 1
ATOM 648 O O . ALA A 1 81 ? -0.297 -2.537 10.461 1.00 95.19 81 ALA A O 1
ATOM 649 N N . GLN A 1 82 ? -2.111 -1.289 10.000 1.00 95.56 82 GLN A N 1
ATOM 650 C CA . GLN A 1 82 ? -3.064 -2.174 10.658 1.00 95.56 82 GLN A CA 1
ATOM 651 C C . GLN A 1 82 ? -3.136 -3.533 9.947 1.00 95.56 82 GLN A C 1
ATOM 653 O O . GLN A 1 82 ? -3.008 -4.555 10.619 1.00 95.56 82 GLN A O 1
ATOM 658 N N . GLN A 1 83 ? -3.264 -3.555 8.616 1.00 95.44 83 GLN A N 1
ATOM 659 C CA . GLN A 1 83 ? -3.325 -4.800 7.840 1.00 95.44 83 GLN A CA 1
ATOM 660 C C . GLN A 1 83 ? -2.027 -5.608 7.933 1.00 95.44 83 GLN A C 1
ATOM 662 O O . GLN A 1 83 ? -2.050 -6.807 8.206 1.00 95.44 83 GLN A O 1
ATOM 667 N N . GLN A 1 84 ? -0.874 -4.947 7.825 1.00 92.56 84 GLN A N 1
ATOM 668 C CA . GLN A 1 84 ? 0.436 -5.568 8.045 1.00 92.56 84 GLN A CA 1
ATOM 669 C C . GLN A 1 84 ? 0.527 -6.245 9.419 1.00 92.56 84 GLN A C 1
ATOM 671 O O . GLN A 1 84 ? 0.930 -7.404 9.529 1.00 92.56 84 GLN A O 1
ATOM 676 N N . THR A 1 85 ? 0.077 -5.548 10.466 1.00 93.19 85 THR A N 1
ATOM 677 C CA . THR A 1 85 ? 0.058 -6.083 11.832 1.00 93.19 85 THR A CA 1
ATOM 678 C C . THR A 1 85 ? -0.877 -7.286 11.957 1.00 93.19 85 THR A C 1
ATOM 680 O O . THR A 1 85 ? -0.473 -8.318 12.487 1.00 93.19 85 THR A O 1
ATOM 683 N N . GLN A 1 86 ? -2.108 -7.181 11.448 1.00 92.00 86 GLN A N 1
ATOM 684 C CA . GLN A 1 86 ? -3.110 -8.251 11.521 1.00 92.00 86 GLN A CA 1
ATOM 685 C C . GLN A 1 86 ? -2.672 -9.514 10.774 1.00 92.00 86 GLN A C 1
ATOM 687 O O . GLN A 1 86 ? -2.953 -10.626 11.217 1.00 92.00 86 GLN A O 1
ATOM 692 N N . ARG A 1 87 ? -1.942 -9.347 9.670 1.00 88.12 87 ARG A N 1
ATOM 693 C CA . ARG A 1 87 ? -1.456 -10.444 8.830 1.00 88.12 87 ARG A CA 1
ATOM 694 C C . ARG A 1 87 ? -0.120 -11.028 9.292 1.00 88.12 87 ARG A C 1
ATOM 696 O O . ARG A 1 87 ? 0.312 -12.037 8.743 1.00 88.12 87 ARG A O 1
ATOM 703 N N . GLY A 1 88 ? 0.549 -10.413 10.272 1.00 87.56 88 GLY A N 1
ATOM 704 C CA . GLY A 1 88 ? 1.895 -10.815 10.696 1.00 87.56 88 GLY A CA 1
ATOM 705 C C . GLY A 1 88 ? 2.951 -10.605 9.606 1.00 87.56 88 GLY A C 1
ATOM 706 O O . GLY A 1 88 ? 3.918 -11.359 9.520 1.00 87.56 88 GLY A O 1
ATOM 707 N N . ILE A 1 89 ? 2.746 -9.604 8.748 1.00 81.50 89 ILE A N 1
ATOM 708 C CA . ILE A 1 89 ? 3.553 -9.321 7.563 1.00 81.50 89 ILE A CA 1
ATOM 709 C C . ILE A 1 89 ? 4.198 -7.947 7.704 1.00 81.50 89 ILE A C 1
ATOM 711 O O . ILE A 1 89 ? 3.531 -6.965 8.007 1.00 81.50 89 ILE A O 1
ATOM 715 N N . THR A 1 90 ? 5.488 -7.847 7.392 1.00 75.12 90 THR A N 1
ATOM 716 C CA . THR A 1 90 ? 6.193 -6.563 7.284 1.00 75.12 90 THR A CA 1
ATOM 717 C C . THR A 1 90 ? 6.749 -6.376 5.880 1.00 75.12 90 THR A C 1
ATOM 719 O O . THR A 1 90 ? 7.593 -7.159 5.446 1.00 75.12 90 THR A O 1
ATOM 722 N N . CYS A 1 91 ? 6.309 -5.324 5.187 1.00 73.38 91 CYS A N 1
ATOM 723 C CA . CYS A 1 91 ? 7.020 -4.798 4.017 1.00 73.38 9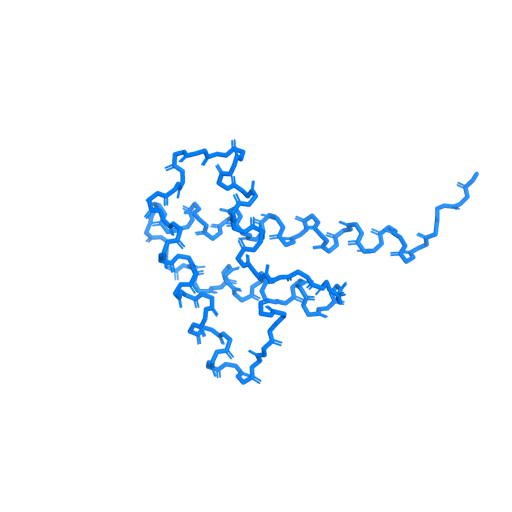1 CYS A CA 1
ATOM 724 C C . CYS A 1 91 ? 8.228 -3.959 4.477 1.00 73.38 91 CYS A C 1
ATOM 726 O O . CYS A 1 91 ? 8.414 -3.738 5.677 1.00 73.38 91 CYS A O 1
ATOM 728 N N . ALA A 1 92 ? 9.041 -3.480 3.530 1.00 72.62 92 ALA A N 1
ATOM 729 C CA . ALA A 1 92 ? 10.126 -2.548 3.828 1.00 72.62 92 ALA A CA 1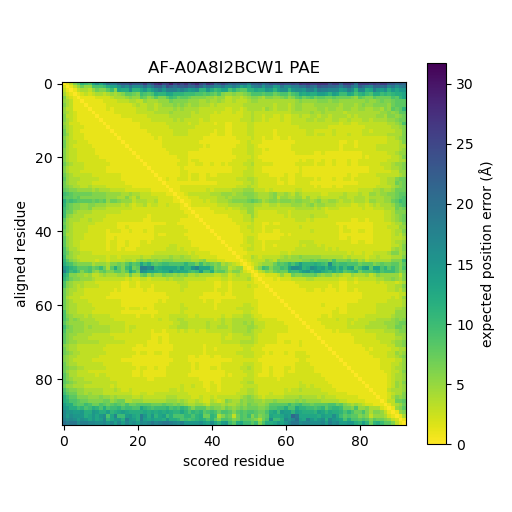
ATOM 730 C C . ALA A 1 92 ? 9.626 -1.354 4.668 1.00 72.62 92 ALA A C 1
ATOM 732 O O . ALA A 1 92 ? 8.494 -0.894 4.483 1.00 72.62 92 ALA A O 1
ATOM 733 N N . LYS A 1 93 ? 10.461 -0.906 5.613 1.00 58.41 93 LYS A N 1
ATOM 734 C CA . LYS A 1 93 ? 10.170 0.213 6.519 1.00 58.41 93 LYS A CA 1
ATOM 735 C C . LYS A 1 93 ? 10.467 1.544 5.846 1.00 58.41 93 LYS A C 1
ATOM 737 O O . LYS A 1 93 ? 11.555 1.646 5.242 1.00 58.41 93 LYS A O 1
#

Nearest PDB structures (foldseek):
  8dz8-assembly7_G  TM=5.283E-01  e=4.059E+00  synthetic construct
  8xyc-assembly1_A  TM=3.917E-01  e=5.350E+00  Verrucomicrobiota

Mean predicted aligned error: 3.77 Å

Foldseek 3Di:
DDDDPLVVLLVVLLVQLLVLLLVLLVCVVVVHPCNLVSLVSNLVSCVVSVPLDASLVSNVVNCVVVVVSVVCSVVSVVSNVVSCVVVVHDHHD

Sequence (93 aa):
MQRDPKFVSDMAFTWAAFSAAETLLHGISRKSAKTDDHADLLIDFLQVGNQLQSPAYFIDKTIELQSWLMPYRAEAIRIVAQQQTQRGITCAK

Radius of gyration: 13.35 Å; Cα contacts (8 Å, |Δi|>4): 105; chains: 1; bounding box: 31×28×41 Å